Protein AF-V5RVF5-F1 (afdb_monomer_lite)

Secondary structure (DSSP, 8-state):
-PPPPHHHHHHHHHHHHHHHHTTHHHHHHHTSTT-HHHHHHHHHHHHHHHHHHHHH-

pLDDT: mean 84.32, std 10.32, range [49.91, 98.31]

Structure (mmCIF, N/CA/C/O backbone):
data_AF-V5RVF5-F1
#
_entry.id   AF-V5RVF5-F1
#
loop_
_atom_site.group_PDB
_atom_site.id
_atom_site.type_symbol
_atom_site.label_atom_id
_atom_site.label_alt_id
_atom_site.label_comp_id
_atom_site.label_asym_id
_atom_site.label_entity_id
_atom_site.label_seq_id
_atom_site.pdbx_PDB_ins_code
_atom_site.Cartn_x
_atom_site.Cartn_y
_atom_site.Cartn_z
_atom_site.occupancy
_atom_site.B_iso_or_equiv
_atom_site.auth_seq_id
_atom_site.auth_comp_id
_atom_site.auth_asym_id
_atom_site.auth_atom_id
_atom_site.pdbx_PDB_model_num
ATOM 1 N N . MET A 1 1 ? -45.657 11.239 11.806 1.00 49.91 1 MET A N 1
ATOM 2 C CA . MET A 1 1 ? -44.196 11.132 12.004 1.00 49.91 1 MET A CA 1
ATOM 3 C C . MET A 1 1 ? -43.856 11.741 13.349 1.00 49.91 1 MET A C 1
ATOM 5 O O . MET A 1 1 ? -44.003 12.948 13.497 1.00 49.91 1 MET A O 1
ATOM 9 N N . SER A 1 2 ? -43.500 10.910 14.332 1.00 68.81 2 SER A N 1
ATOM 10 C CA . SER A 1 2 ? -42.959 11.403 15.603 1.00 68.81 2 SER A CA 1
ATOM 11 C C . SER A 1 2 ? -41.607 12.059 15.319 1.00 68.81 2 SER A C 1
ATOM 13 O O . SER A 1 2 ? -40.811 11.494 14.570 1.00 68.81 2 SER A O 1
ATOM 15 N N . LYS A 1 3 ? -41.374 13.274 15.822 1.00 71.69 3 LYS A N 1
ATOM 16 C CA . LYS A 1 3 ? -40.079 13.945 15.667 1.00 71.69 3 LYS A CA 1
ATOM 17 C C . LYS A 1 3 ? -39.096 13.284 16.626 1.00 71.69 3 LYS A C 1
ATOM 19 O O . LYS A 1 3 ? -39.353 13.257 17.823 1.00 71.69 3 LYS A O 1
ATOM 24 N N . MET A 1 4 ? -38.010 12.754 16.078 1.00 76.81 4 MET A N 1
ATOM 25 C CA . MET A 1 4 ? -36.931 12.153 16.856 1.00 76.81 4 MET A CA 1
ATOM 26 C C . MET A 1 4 ? -36.266 13.221 17.732 1.00 76.81 4 MET A C 1
ATOM 28 O O . MET A 1 4 ? -36.123 14.375 17.313 1.00 76.81 4 MET A O 1
ATOM 32 N N . THR A 1 5 ? -35.911 12.853 18.957 1.00 83.94 5 THR A N 1
ATOM 33 C CA . THR A 1 5 ? -35.277 13.766 19.912 1.00 83.94 5 THR A CA 1
ATOM 34 C C . THR A 1 5 ? -33.813 14.024 19.529 1.00 83.94 5 THR A C 1
ATOM 36 O O . THR A 1 5 ? -33.193 13.238 18.811 1.00 83.94 5 THR A O 1
ATOM 39 N N . LYS A 1 6 ? -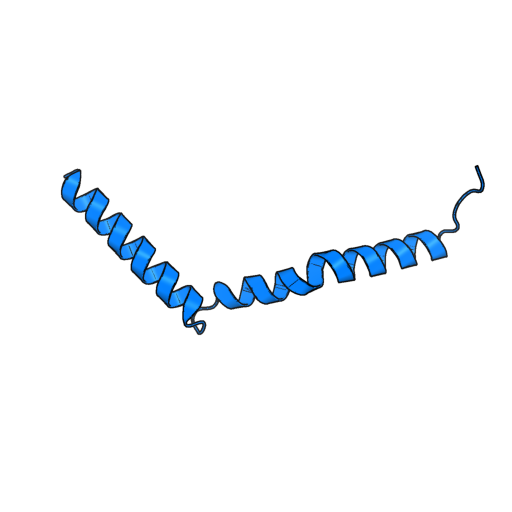33.238 15.145 19.987 1.00 80.69 6 LYS A N 1
ATOM 40 C CA . LYS A 1 6 ? -31.815 15.466 19.744 1.00 80.69 6 LYS A CA 1
ATOM 41 C C . LYS A 1 6 ? -30.873 14.400 20.314 1.00 80.69 6 LYS A C 1
ATOM 43 O O . LYS A 1 6 ? -29.861 14.092 19.703 1.00 80.69 6 LYS A O 1
ATOM 48 N N . GLU A 1 7 ? -31.238 13.824 21.453 1.00 82.94 7 GLU A N 1
ATOM 49 C CA . GLU A 1 7 ? -30.456 12.798 22.148 1.00 82.94 7 GLU A CA 1
ATOM 50 C C . GLU A 1 7 ? -30.393 11.494 21.341 1.00 82.94 7 GLU A C 1
ATOM 52 O O . GLU A 1 7 ? -29.325 10.905 21.192 1.00 82.94 7 GLU A O 1
ATOM 57 N N . GLU A 1 8 ? -31.515 11.086 20.741 1.00 81.62 8 GLU A N 1
ATOM 58 C CA . GLU A 1 8 ? -31.565 9.942 19.823 1.00 81.62 8 GLU A CA 1
ATOM 59 C C . GLU A 1 8 ? -30.745 10.195 18.547 1.00 81.62 8 GLU A C 1
ATOM 61 O O . GLU A 1 8 ? -30.083 9.283 18.053 1.00 81.62 8 GLU A O 1
ATOM 66 N N . GLN A 1 9 ? -30.739 11.427 18.017 1.00 81.00 9 GLN A N 1
ATOM 67 C CA . GLN A 1 9 ? -29.889 11.788 16.873 1.00 81.00 9 GLN A CA 1
ATOM 68 C C . GLN A 1 9 ? -28.397 11.684 17.199 1.00 81.00 9 GLN A C 1
ATOM 70 O O . GLN A 1 9 ? -27.642 11.132 16.396 1.00 81.00 9 GLN A O 1
ATOM 75 N N . ASP A 1 10 ? -27.981 12.174 18.365 1.00 83.88 10 ASP A N 1
ATOM 76 C CA . ASP A 1 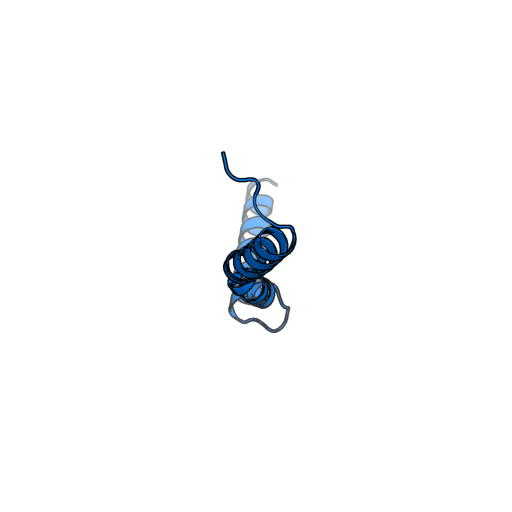10 ? -26.582 12.121 18.789 1.00 83.88 10 ASP A CA 1
ATOM 77 C C . ASP A 1 10 ? -26.128 10.679 19.052 1.00 83.88 10 ASP A C 1
ATOM 79 O O . ASP A 1 10 ? -25.046 10.289 18.609 1.00 83.88 10 ASP A O 1
ATOM 83 N N . GLN A 1 11 ? -26.963 9.847 19.688 1.00 84.75 11 GLN A N 1
ATOM 84 C CA . GLN A 1 11 ? -26.651 8.426 19.891 1.00 84.75 11 GLN A CA 1
ATOM 85 C C . GLN A 1 11 ? -26.482 7.672 18.569 1.00 84.75 11 GLN A C 1
ATOM 87 O O . GLN A 1 11 ? -25.507 6.936 18.405 1.00 84.75 11 GLN A O 1
ATOM 92 N N . LEU A 1 12 ? -27.377 7.902 17.605 1.00 85.62 12 LEU A N 1
ATOM 93 C CA . LEU A 1 12 ? -27.260 7.319 16.267 1.00 85.62 12 LEU A CA 1
ATOM 94 C C . LEU A 1 12 ? -26.001 7.806 15.539 1.00 85.62 12 LEU A C 1
ATOM 96 O O . LEU A 1 12 ? -25.363 7.030 14.827 1.00 85.62 12 LEU A O 1
ATOM 100 N N . GLY A 1 13 ? -25.616 9.071 15.729 1.00 85.00 13 GLY A N 1
ATOM 101 C CA . GLY A 1 13 ? -24.380 9.630 15.182 1.00 85.00 13 GLY A CA 1
ATOM 102 C C . GLY A 1 13 ? -23.127 8.957 15.746 1.00 85.00 13 GLY A C 1
ATOM 103 O O . GLY A 1 13 ? -22.227 8.594 14.985 1.00 85.00 13 GLY A O 1
ATOM 104 N N . VAL A 1 14 ? -23.088 8.735 17.063 1.00 85.31 14 VAL A N 1
ATOM 105 C CA . VAL A 1 14 ? -21.986 8.033 17.739 1.00 85.31 14 VAL A CA 1
ATOM 106 C C . VAL A 1 14 ? -21.905 6.576 17.282 1.00 85.31 14 VAL A C 1
ATOM 108 O O . VAL A 1 14 ? -20.824 6.126 16.904 1.00 85.31 14 VAL A O 1
ATOM 111 N N . GLU A 1 15 ? -23.031 5.859 17.234 1.00 86.94 15 GLU A N 1
ATOM 112 C CA . GLU A 1 15 ? -23.072 4.460 16.789 1.00 86.94 15 GLU A CA 1
ATOM 113 C C . GLU A 1 15 ? -22.630 4.321 15.324 1.00 86.94 15 GLU A C 1
ATOM 115 O O . GLU A 1 15 ? -21.840 3.438 14.972 1.00 86.94 15 GLU A O 1
ATOM 120 N N . TRP A 1 16 ? -23.092 5.226 14.457 1.00 83.56 16 TRP A N 1
ATOM 121 C CA . TRP A 1 16 ? -22.679 5.257 13.059 1.00 83.56 16 TRP A CA 1
ATOM 122 C C . TRP A 1 16 ? -21.177 5.511 12.922 1.00 83.56 16 TRP A C 1
ATOM 124 O O . TRP A 1 16 ? -20.499 4.806 12.167 1.00 83.56 16 TRP A O 1
ATOM 134 N N . TYR A 1 17 ? -20.640 6.477 13.671 1.00 83.19 17 TYR A N 1
ATOM 135 C CA . TYR A 1 17 ? -19.214 6.791 13.670 1.00 83.19 17 TYR A CA 1
ATOM 136 C C . TYR A 1 17 ? -18.379 5.592 14.132 1.00 83.19 17 TYR A C 1
ATOM 138 O O . TYR A 1 17 ? -17.419 5.212 13.459 1.00 83.19 17 TYR A O 1
ATOM 146 N N . GLU A 1 18 ? -18.785 4.928 15.214 1.00 83.50 18 GLU A N 1
ATOM 147 C CA . GLU A 1 18 ? -18.109 3.736 15.722 1.00 83.50 18 GLU A CA 1
ATOM 148 C C . GLU A 1 18 ? -18.101 2.601 14.693 1.00 83.50 18 GLU A C 1
ATOM 150 O O . GLU A 1 18 ? -17.046 2.032 14.407 1.00 83.50 18 GLU A O 1
ATOM 155 N N . ARG A 1 19 ? -19.246 2.286 14.075 1.00 81.81 19 ARG A N 1
ATOM 156 C CA . ARG A 1 19 ? -19.337 1.180 13.104 1.00 81.81 19 ARG A CA 1
ATOM 157 C C . ARG A 1 19 ? -18.546 1.451 11.828 1.00 81.81 19 ARG A C 1
ATOM 159 O O . ARG A 1 19 ? -17.955 0.523 11.277 1.00 81.81 19 ARG A O 1
ATOM 166 N N . THR A 1 20 ? -18.517 2.697 11.364 1.00 80.50 20 THR A N 1
ATOM 167 C CA . THR A 1 20 ? -17.852 3.065 10.105 1.00 80.50 20 THR A CA 1
ATOM 168 C C . THR A 1 20 ? -16.348 3.283 10.266 1.00 80.50 20 THR A C 1
ATOM 170 O O . THR A 1 20 ? -15.577 2.882 9.395 1.00 80.50 20 THR A O 1
ATOM 173 N N . HIS A 1 21 ? -15.896 3.847 11.390 1.00 78.31 21 HIS A N 1
ATOM 174 C CA . HIS A 1 21 ? -14.496 4.248 11.567 1.00 78.31 21 HIS A CA 1
ATOM 175 C C . HIS A 1 21 ? -13.643 3.231 12.337 1.00 78.31 21 HIS A C 1
ATOM 177 O O . HIS A 1 21 ? -12.412 3.331 12.314 1.00 78.31 21 HIS A O 1
ATOM 183 N N . LYS A 1 22 ? -14.247 2.207 12.961 1.00 73.44 22 LYS A N 1
ATOM 184 C CA . LYS A 1 22 ? -13.516 1.158 13.701 1.00 73.44 22 LYS A CA 1
ATOM 185 C C . LYS A 1 22 ? -12.443 0.464 12.857 1.00 73.44 22 LYS A C 1
ATOM 187 O O . LYS A 1 22 ? -11.323 0.280 13.326 1.00 73.44 22 LYS A O 1
ATOM 192 N N . ASN A 1 23 ? -12.749 0.144 11.600 1.00 70.88 23 ASN A N 1
ATOM 193 C CA . ASN A 1 23 ? -11.804 -0.532 10.702 1.00 70.88 23 ASN A CA 1
ATOM 194 C C . ASN A 1 23 ? -10.900 0.445 9.934 1.00 70.88 23 ASN A C 1
ATOM 196 O O . ASN A 1 23 ? -9.840 0.053 9.449 1.00 70.88 23 ASN A O 1
ATOM 200 N N . TRP A 1 24 ? -11.268 1.726 9.872 1.00 72.44 24 TRP A N 1
ATOM 201 C CA . TRP A 1 24 ? -10.495 2.758 9.177 1.00 72.44 24 TRP A CA 1
ATOM 202 C C . TRP A 1 24 ? -9.123 2.987 9.826 1.00 72.44 24 TRP A C 1
ATOM 204 O O . TRP A 1 24 ? -8.109 3.123 9.142 1.00 72.44 24 TRP A O 1
ATOM 214 N N . ARG A 1 25 ? -9.054 2.939 11.165 1.00 67.00 25 ARG A N 1
ATOM 215 C CA . ARG A 1 25 ? -7.773 3.006 11.894 1.00 67.00 25 ARG A CA 1
ATOM 216 C C . ARG A 1 25 ? -6.875 1.799 11.612 1.00 67.00 25 ARG A C 1
ATOM 218 O O . ARG A 1 25 ? -5.658 1.955 11.573 1.00 67.00 25 ARG A O 1
ATOM 225 N N . ALA A 1 26 ? -7.461 0.622 11.386 1.00 68.75 26 ALA A N 1
ATOM 226 C CA . ALA A 1 26 ? -6.709 -0.583 11.042 1.00 68.75 26 ALA A CA 1
ATOM 227 C C . ALA A 1 26 ? -6.113 -0.496 9.627 1.00 68.75 26 ALA A C 1
ATOM 229 O O . ALA A 1 26 ? -4.981 -0.921 9.428 1.00 68.75 26 ALA A O 1
ATOM 230 N N . TRP A 1 27 ? -6.810 0.130 8.673 1.00 72.06 27 TRP A N 1
ATOM 231 C CA . TRP A 1 27 ? -6.270 0.406 7.335 1.00 72.06 27 TRP A CA 1
ATOM 232 C C . TRP A 1 27 ? -5.070 1.356 7.368 1.00 72.06 27 TRP A C 1
ATOM 234 O O . TRP A 1 27 ? -4.084 1.128 6.674 1.00 72.06 27 TRP A O 1
ATOM 244 N N . GLY A 1 28 ? -5.094 2.375 8.233 1.00 69.94 28 GLY A N 1
ATOM 245 C CA . GLY A 1 28 ? -3.958 3.288 8.404 1.00 69.94 28 GLY A CA 1
ATOM 246 C C . GLY A 1 28 ? -2.663 2.586 8.839 1.00 69.94 28 GLY A C 1
ATOM 247 O O . GLY A 1 28 ? -1.576 3.000 8.444 1.00 69.94 28 GLY A O 1
ATOM 248 N N . SER A 1 29 ? -2.760 1.480 9.588 1.00 73.31 29 SER A N 1
ATOM 249 C CA . SER A 1 29 ? -1.592 0.678 9.981 1.00 73.31 29 SER A CA 1
ATOM 250 C C . SER A 1 29 ? -0.881 0.056 8.782 1.00 73.31 29 SER A C 1
ATOM 252 O O . SER A 1 29 ? 0.341 -0.093 8.833 1.00 73.31 29 SER A O 1
ATOM 254 N N . TRP A 1 30 ? -1.607 -0.290 7.716 1.00 77.69 30 TRP A N 1
ATOM 255 C CA . TRP A 1 30 ? -1.033 -0.932 6.536 1.00 77.69 30 TRP A CA 1
ATOM 256 C C . TRP A 1 30 ? -0.107 0.022 5.792 1.00 77.69 30 TRP A C 1
ATOM 258 O O . TRP A 1 30 ? 0.889 -0.435 5.266 1.00 77.69 30 TRP A O 1
ATOM 268 N N . PHE A 1 31 ? -0.354 1.332 5.843 1.00 72.38 31 PHE A N 1
ATOM 269 C CA . PHE A 1 31 ? 0.464 2.360 5.188 1.00 72.38 31 PHE A CA 1
ATOM 270 C C . PHE A 1 31 ? 1.550 2.970 6.088 1.00 72.38 31 PHE A C 1
ATOM 272 O O . PHE A 1 31 ? 2.160 3.978 5.738 1.00 72.38 31 PHE A O 1
ATOM 279 N N . SER A 1 32 ? 1.807 2.383 7.259 1.00 81.38 32 SER A N 1
ATOM 280 C CA . SER A 1 32 ? 2.923 2.808 8.107 1.00 81.38 32 SER A CA 1
ATOM 281 C C . SER A 1 32 ? 4.253 2.206 7.636 1.00 81.38 32 SER A C 1
ATOM 283 O O . SER A 1 32 ? 4.307 1.057 7.203 1.00 81.38 32 SER A O 1
ATOM 285 N N . TRP A 1 33 ? 5.354 2.947 7.798 1.00 79.31 33 TRP A N 1
ATOM 286 C CA . TRP A 1 33 ? 6.711 2.504 7.433 1.00 79.31 33 TRP A CA 1
ATOM 287 C C . TRP A 1 33 ? 7.248 1.318 8.255 1.00 79.31 33 TRP A C 1
ATOM 289 O O . TRP A 1 33 ? 8.272 0.748 7.901 1.00 79.31 33 TRP A O 1
ATOM 299 N N . GLY A 1 34 ? 6.571 0.939 9.344 1.00 83.06 34 GLY A N 1
ATOM 300 C CA . GLY A 1 34 ? 6.882 -0.258 10.135 1.00 83.06 34 GLY A CA 1
ATOM 301 C C . GLY A 1 34 ? 6.009 -1.472 9.800 1.00 83.06 34 GLY A C 1
ATOM 302 O O . GLY A 1 34 ? 6.187 -2.527 10.404 1.00 83.06 34 GLY A O 1
ATOM 303 N N . SER A 1 35 ? 5.050 -1.341 8.878 1.00 86.81 35 SER A N 1
ATOM 304 C CA . SER A 1 35 ? 4.142 -2.425 8.504 1.00 86.81 35 SER A CA 1
ATOM 305 C C . SER A 1 35 ? 4.779 -3.336 7.456 1.00 86.81 35 SER A C 1
ATOM 307 O O . SER A 1 35 ? 5.073 -2.867 6.354 1.00 86.81 35 SER A O 1
ATOM 309 N N . PRO A 1 36 ? 4.919 -4.647 7.725 1.00 88.38 36 PRO A N 1
ATOM 310 C CA . PRO A 1 36 ? 5.405 -5.598 6.728 1.00 88.38 36 PRO A CA 1
ATOM 311 C C . PRO A 1 36 ? 4.563 -5.592 5.449 1.00 88.38 36 PRO A C 1
ATOM 313 O O . PRO A 1 36 ? 5.098 -5.714 4.350 1.00 88.38 36 PRO A O 1
ATOM 316 N N . VAL A 1 37 ? 3.245 -5.405 5.583 1.00 90.06 37 VAL A N 1
ATOM 317 C CA . VAL A 1 37 ? 2.333 -5.394 4.435 1.00 90.06 37 VAL A CA 1
ATOM 318 C C . VAL A 1 37 ? 2.481 -4.112 3.616 1.00 90.06 37 VAL A C 1
ATOM 320 O O . VAL A 1 37 ? 2.544 -4.176 2.392 1.00 90.06 37 VAL A O 1
ATOM 323 N N . GLY A 1 38 ? 2.606 -2.959 4.279 1.00 88.56 38 GLY A N 1
ATOM 324 C CA . GLY A 1 38 ? 2.833 -1.674 3.612 1.00 88.56 38 GLY A CA 1
ATOM 325 C C . GLY A 1 38 ? 4.128 -1.631 2.829 1.00 88.56 38 GLY A C 1
ATOM 326 O O . GLY A 1 38 ? 4.144 -1.224 1.670 1.00 88.56 38 GLY A O 1
ATOM 327 N N . LEU A 1 39 ? 5.207 -2.104 3.452 1.00 91.81 39 LEU A N 1
ATOM 328 C CA . LEU A 1 39 ? 6.514 -2.197 2.813 1.00 91.81 39 LEU A CA 1
ATOM 329 C C . LEU A 1 39 ? 6.490 -3.171 1.630 1.00 91.81 39 LEU A C 1
ATOM 331 O O . LEU A 1 39 ? 7.035 -2.854 0.577 1.00 91.81 39 LEU A O 1
ATOM 335 N N . GLY A 1 40 ? 5.822 -4.321 1.771 1.00 92.75 40 GLY A N 1
ATOM 336 C CA . GLY A 1 40 ? 5.654 -5.280 0.678 1.00 92.75 40 GLY A CA 1
ATOM 337 C C . GLY A 1 40 ? 4.956 -4.663 -0.536 1.00 92.75 40 GLY A C 1
ATOM 338 O O . GLY A 1 40 ? 5.481 -4.742 -1.645 1.00 92.75 40 GLY A O 1
ATOM 339 N N . LEU A 1 41 ? 3.823 -3.988 -0.317 1.00 92.50 41 LEU A N 1
ATOM 340 C CA . LEU A 1 41 ? 3.112 -3.264 -1.375 1.00 92.50 41 LEU A CA 1
ATOM 341 C C . LEU A 1 41 ? 3.998 -2.180 -2.001 1.00 92.50 41 LEU A C 1
ATOM 343 O O 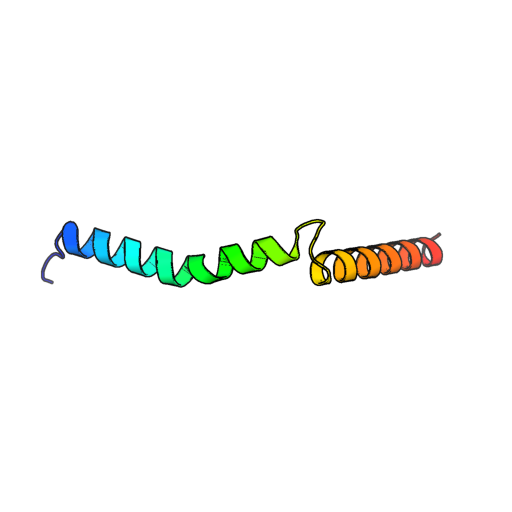. LEU A 1 41 ? 4.108 -2.115 -3.220 1.00 92.50 41 LEU A O 1
ATOM 347 N N . PHE A 1 42 ? 4.692 -1.383 -1.187 1.00 92.44 42 PHE A N 1
ATOM 348 C CA . PHE A 1 42 ? 5.571 -0.319 -1.673 1.00 92.44 42 PHE A CA 1
ATOM 349 C C . PHE A 1 42 ? 6.672 -0.835 -2.610 1.00 92.44 42 PHE A C 1
ATOM 351 O O . PHE A 1 42 ? 6.874 -0.274 -3.689 1.00 92.44 42 PHE A O 1
ATOM 358 N N . PHE A 1 43 ? 7.376 -1.908 -2.236 1.00 95.12 43 PHE A N 1
ATOM 359 C CA . PHE A 1 43 ? 8.436 -2.465 -3.079 1.00 95.12 43 PHE A CA 1
ATOM 360 C C . PHE A 1 43 ? 7.895 -3.091 -4.366 1.00 95.12 43 PHE A C 1
ATOM 362 O O . PHE A 1 43 ? 8.514 -2.919 -5.415 1.00 95.12 43 PHE A O 1
ATOM 369 N N . ILE A 1 44 ? 6.747 -3.775 -4.305 1.00 96.81 44 ILE A N 1
ATOM 370 C CA . ILE A 1 44 ? 6.107 -4.365 -5.491 1.00 96.81 44 ILE A CA 1
ATOM 371 C C . ILE A 1 44 ? 5.699 -3.269 -6.479 1.00 96.81 44 ILE A C 1
ATOM 373 O O . ILE A 1 44 ? 6.067 -3.342 -7.650 1.00 96.81 44 ILE A O 1
ATOM 377 N N . GLU A 1 45 ? 5.005 -2.233 -6.007 1.00 96.69 45 GLU A N 1
ATOM 378 C CA . GLU A 1 45 ? 4.570 -1.107 -6.844 1.00 96.69 45 GLU A CA 1
ATOM 379 C C . GLU A 1 45 ? 5.769 -0.349 -7.432 1.00 96.69 45 GLU A C 1
ATOM 381 O O . GLU A 1 45 ? 5.793 -0.026 -8.619 1.00 96.69 45 GLU A O 1
ATOM 386 N N . THR A 1 46 ? 6.819 -0.133 -6.633 1.00 97.69 46 THR A N 1
ATOM 387 C CA . THR A 1 46 ? 8.053 0.514 -7.105 1.00 97.69 46 THR A CA 1
ATOM 388 C C . THR A 1 46 ? 8.741 -0.314 -8.192 1.00 97.69 46 THR A C 1
ATOM 390 O O . THR A 1 46 ? 9.150 0.229 -9.217 1.00 97.69 46 THR A O 1
ATOM 393 N N . ALA A 1 47 ? 8.852 -1.632 -8.005 1.00 98.00 47 ALA A N 1
ATOM 394 C CA . ALA A 1 47 ? 9.446 -2.526 -8.995 1.00 98.00 47 ALA A CA 1
ATOM 395 C C . ALA A 1 47 ? 8.629 -2.565 -10.296 1.00 98.00 47 ALA A C 1
ATOM 397 O O . ALA A 1 47 ? 9.205 -2.505 -11.382 1.00 98.00 47 ALA A O 1
ATOM 398 N N . ALA A 1 48 ? 7.297 -2.608 -10.191 1.00 98.12 48 ALA A N 1
ATOM 399 C CA . ALA A 1 48 ? 6.401 -2.552 -11.341 1.00 98.12 48 ALA A CA 1
ATOM 400 C C . ALA A 1 48 ? 6.559 -1.235 -12.117 1.00 98.12 48 ALA A C 1
ATOM 402 O O . ALA A 1 48 ? 6.699 -1.258 -13.339 1.00 98.12 48 ALA A O 1
ATOM 403 N N . ALA A 1 49 ? 6.621 -0.096 -11.420 1.00 97.94 49 ALA A N 1
ATOM 404 C CA . ALA A 1 49 ? 6.836 1.206 -12.045 1.00 97.94 49 ALA A CA 1
ATOM 405 C C . ALA A 1 49 ? 8.177 1.274 -12.795 1.00 97.94 49 ALA A C 1
ATOM 407 O O . ALA A 1 49 ? 8.213 1.693 -13.952 1.00 97.94 49 ALA A O 1
ATOM 408 N N . ILE A 1 50 ? 9.270 0.813 -12.173 1.00 98.19 50 ILE A N 1
ATOM 409 C CA . ILE A 1 50 ? 10.594 0.755 -12.814 1.00 98.19 50 ILE A CA 1
ATOM 410 C C . ILE A 1 50 ? 10.555 -0.132 -14.059 1.00 98.19 50 ILE A C 1
ATOM 412 O O . ILE A 1 50 ? 11.092 0.255 -15.095 1.00 98.19 50 ILE A O 1
ATOM 416 N N . TRP A 1 51 ? 9.908 -1.298 -13.979 1.00 98.25 51 TRP A N 1
ATOM 417 C CA . TRP A 1 51 ? 9.773 -2.191 -15.125 1.00 98.25 51 TRP A CA 1
ATOM 418 C C . TRP A 1 51 ? 9.044 -1.494 -16.279 1.00 98.25 51 TRP A C 1
ATOM 420 O O . TRP A 1 51 ? 9.567 -1.462 -17.391 1.00 98.25 51 TRP A O 1
ATOM 430 N N . VAL A 1 52 ? 7.890 -0.873 -16.027 1.00 98.31 52 VAL A N 1
ATOM 431 C CA . VAL A 1 52 ? 7.148 -0.147 -17.071 1.00 98.31 52 VAL A CA 1
ATOM 432 C C . VAL A 1 52 ? 8.018 0.933 -17.715 1.00 98.31 52 VAL A C 1
ATOM 434 O O . VAL A 1 52 ? 8.089 1.004 -18.941 1.00 98.31 52 VAL A O 1
ATOM 437 N N . ILE A 1 53 ? 8.730 1.729 -16.912 1.00 97.75 53 ILE A N 1
ATOM 438 C CA . ILE A 1 53 ? 9.639 2.768 -17.417 1.00 97.75 53 ILE A CA 1
ATOM 439 C C . ILE A 1 53 ? 10.726 2.146 -18.305 1.00 97.75 53 ILE A C 1
ATOM 441 O O . ILE A 1 53 ? 10.931 2.620 -19.417 1.00 97.75 53 ILE A O 1
ATOM 445 N N . ALA A 1 54 ? 11.356 1.053 -17.871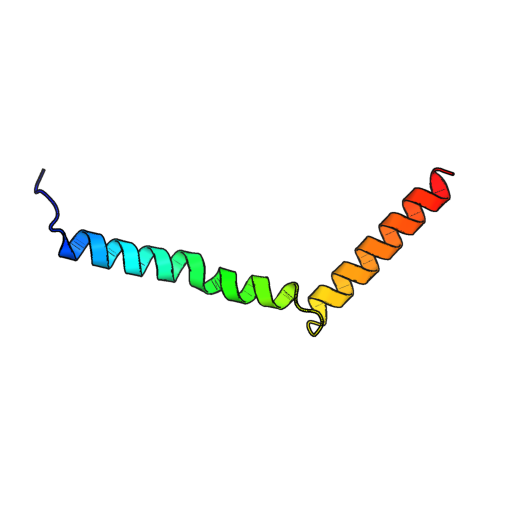 1.00 97.31 54 ALA A N 1
ATOM 446 C CA . ALA A 1 54 ? 12.406 0.360 -18.621 1.00 97.31 54 ALA A CA 1
ATOM 447 C C . ALA A 1 54 ? 11.928 -0.334 -19.912 1.00 97.31 54 ALA A C 1
ATOM 449 O O . ALA A 1 54 ? 12.752 -0.726 -20.728 1.00 97.31 54 ALA A O 1
ATOM 450 N N . GLN A 1 55 ? 10.622 -0.558 -20.082 1.00 96.56 55 GLN A N 1
ATOM 451 C CA . GLN A 1 55 ? 10.047 -1.049 -21.344 1.00 96.56 55 GLN A CA 1
ATOM 452 C C . GLN A 1 55 ? 9.621 0.089 -22.272 1.00 96.56 55 GLN A C 1
ATOM 4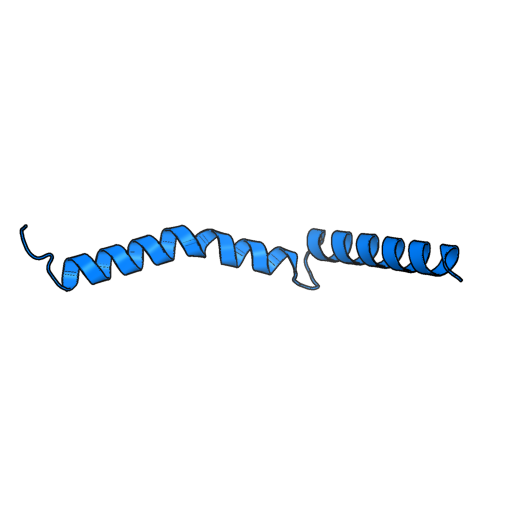54 O O . GLN A 1 55 ? 9.442 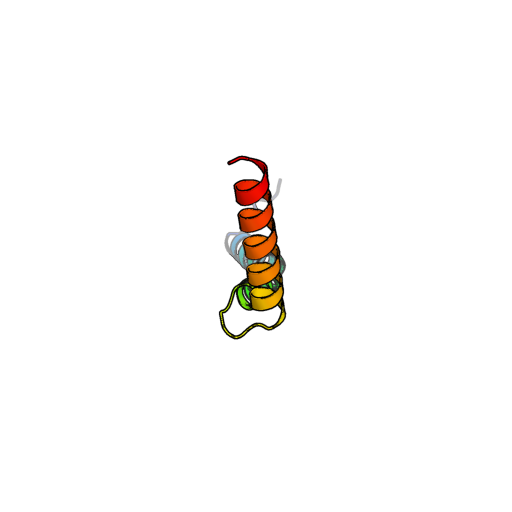-0.125 -23.468 1.00 96.56 55 GLN A O 1
ATOM 459 N N . THR A 1 56 ? 9.389 1.275 -21.710 1.00 92.31 56 THR A N 1
ATOM 460 C CA . THR A 1 56 ? 8.846 2.423 -22.442 1.00 92.31 56 THR A CA 1
ATOM 461 C C . THR A 1 56 ? 9.952 3.287 -23.053 1.00 92.31 56 THR A C 1
ATOM 463 O O . THR A 1 56 ? 9.716 3.929 -24.076 1.00 92.31 56 THR A O 1
ATOM 466 N N . PHE A 1 57 ? 11.139 3.301 -22.444 1.00 82.50 57 PHE A N 1
ATOM 467 C CA . PHE A 1 57 ? 12.328 4.030 -22.895 1.00 82.50 57 PHE A CA 1
ATOM 468 C C . PHE A 1 57 ? 13.464 3.064 -23.220 1.00 82.50 57 PHE A C 1
ATOM 470 O O . PHE A 1 57 ? 14.208 3.360 -24.181 1.00 82.50 57 PHE A O 1
#

Foldseek 3Di:
DDDDDPVNVVVVVVVVCCVPCVCVVVVVLCCDPPHPNNVVVVVVVVVVVVVVVVVVD

Sequence (57 aa):
MSKMTKEEQDQLGVEWYERTHKNWRAWGSWFSWGSPVGLGLFFIETAAAIWVIAQTF

Radius of gyration: 21.64 Å; chains: 1; bounding box: 57×21×45 Å